Protein AF-A0A377WS20-F1 (afdb_monomer)

Organism: Klebsiella pneumoniae (NCBI:txid573)

Radius of gyration: 18.51 Å; Cα contacts (8 Å, |Δi|>4): 23; chains: 1; bounding box: 31×24×64 Å

Solvent-accessible surface area (backbone atoms only — not comparable to full-atom values): 3912 Å² total; per-residue (Å²): 139,78,87,72,75,76,82,53,64,60,58,57,59,65,72,44,51,77,67,55,36,41,53,54,18,51,75,70,74,50,45,45,63,55,46,45,57,68,73,59,32,72,83,71,72,72,53,68,71,56,53,52,49,53,54,51,51,60,58,59,73,76,105

pLDDT: mean 76.35, std 12.16, range [46.5, 91.0]

Secondary structure (DSSP, 8-state):
--------HHHHHHHS-HHHHHHHHHHTTS-HHHIIIIII-------HHHHHHHHHHHHHH--

Foldseek 3Di:
DDCPPPDPPLVVLVPDDPVVLQVVQVVVVHGSVCCVCPVNDPPPPPPPVVVVVVVVVVVVVVD

Nearest PDB structures (foldseek):
  8co2-assembly1_A  TM=5.979E-01  e=2.903E-01  Escherichia coli O157
  2ltu-assembly1_A  TM=4.077E-01  e=7.829E+00  Homo sapiens

Mean predicted aligned error: 12.15 Å

Structure (mmCIF, N/CA/C/O backbone):
data_AF-A0A377WS20-F1
#
_entry.id   AF-A0A377WS20-F1
#
loop_
_atom_site.group_PDB
_atom_site.id
_atom_site.type_symbol
_atom_site.label_atom_id
_atom_site.label_alt_id
_atom_site.label_comp_id
_atom_site.label_asym_id
_atom_site.label_entity_id
_atom_site.label_seq_id
_atom_site.pdbx_PDB_ins_code
_atom_site.Cartn_x
_atom_site.Cartn_y
_atom_site.Cartn_z
_atom_site.occupancy
_atom_site.B_iso_or_equiv
_atom_site.auth_seq_id
_atom_site.auth_comp_id
_atom_site.auth_asym_id
_atom_site.auth_atom_id
_atom_site.pdbx_PDB_model_num
ATOM 1 N N . MET A 1 1 ? 19.821 1.076 30.885 1.00 46.50 1 MET A N 1
ATOM 2 C CA . MET A 1 1 ? 19.154 0.149 29.953 1.00 46.50 1 MET A CA 1
ATOM 3 C C . MET A 1 1 ? 17.754 0.677 29.753 1.00 46.50 1 MET A C 1
ATOM 5 O O . MET A 1 1 ? 16.962 0.596 30.678 1.00 46.50 1 MET A O 1
ATOM 9 N N . SER A 1 2 ? 17.499 1.306 28.612 1.00 48.84 2 SER A N 1
ATOM 10 C CA . SER A 1 2 ? 16.159 1.762 28.259 1.00 48.84 2 SER A CA 1
ATOM 11 C C . SER A 1 2 ? 15.849 1.119 26.922 1.00 48.84 2 SER A C 1
ATOM 13 O O . SER A 1 2 ? 16.291 1.605 25.882 1.00 48.84 2 SER A O 1
ATOM 15 N N . ASP A 1 3 ? 15.184 -0.032 26.976 1.00 59.41 3 ASP A N 1
ATOM 16 C CA . ASP A 1 3 ? 14.548 -0.680 25.836 1.00 59.41 3 ASP A CA 1
ATOM 17 C C . ASP A 1 3 ? 13.489 0.272 25.273 1.00 59.41 3 ASP A C 1
ATOM 19 O O . ASP A 1 3 ? 12.302 0.191 25.582 1.00 59.41 3 ASP A O 1
ATOM 23 N N . VAL A 1 4 ? 13.929 1.231 24.456 1.00 61.88 4 VAL A N 1
ATOM 24 C CA . VAL A 1 4 ? 13.039 1.956 23.557 1.00 61.88 4 VAL A CA 1
ATOM 25 C C . VAL A 1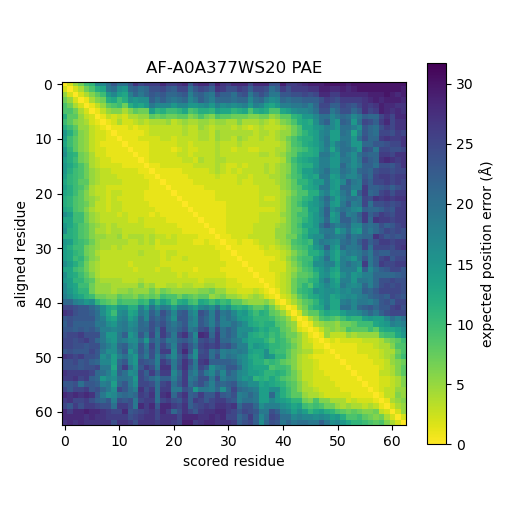 4 ? 12.580 0.911 22.553 1.00 61.88 4 VAL A C 1
ATOM 27 O O . VAL A 1 4 ? 13.284 0.627 21.580 1.00 61.88 4 VAL A O 1
ATOM 30 N N . GLN A 1 5 ? 11.445 0.270 22.837 1.00 62.84 5 GLN A N 1
ATOM 31 C CA . GLN A 1 5 ? 10.793 -0.622 21.891 1.00 62.84 5 GLN A CA 1
ATOM 32 C C . GLN A 1 5 ? 10.649 0.149 20.580 1.00 62.84 5 GLN A C 1
ATOM 34 O O . GLN A 1 5 ? 9.916 1.133 20.491 1.00 62.84 5 GLN A O 1
ATOM 39 N N . LYS A 1 6 ? 11.429 -0.251 19.573 1.00 68.25 6 LYS A N 1
ATOM 40 C CA . LYS A 1 6 ? 11.368 0.360 18.251 1.00 68.25 6 LYS A CA 1
ATOM 41 C C . LYS A 1 6 ? 9.974 0.091 17.710 1.00 68.25 6 LYS A C 1
ATOM 43 O O . LYS A 1 6 ? 9.628 -1.061 17.458 1.00 68.25 6 LYS A O 1
ATOM 48 N N . PHE A 1 7 ? 9.184 1.147 17.566 1.00 74.06 7 PHE A N 1
ATOM 49 C CA . PHE A 1 7 ? 7.872 1.063 16.949 1.00 74.06 7 PHE A CA 1
ATOM 50 C C . PHE A 1 7 ? 8.029 0.564 15.507 1.00 74.06 7 PHE A C 1
ATOM 52 O O . PHE A 1 7 ? 8.613 1.244 14.661 1.00 74.06 7 PHE A O 1
ATOM 59 N N . ASP A 1 8 ? 7.544 -0.648 15.239 1.00 79.38 8 ASP A N 1
ATOM 60 C CA . ASP A 1 8 ? 7.535 -1.230 13.901 1.00 79.38 8 ASP A CA 1
ATOM 61 C C . ASP A 1 8 ? 6.186 -0.942 13.244 1.00 79.38 8 ASP A C 1
ATOM 63 O O . ASP A 1 8 ? 5.260 -1.755 13.272 1.00 79.38 8 ASP A O 1
ATOM 67 N N . PHE A 1 9 ? 6.094 0.245 12.640 1.00 78.62 9 PHE A N 1
ATOM 68 C CA . PHE A 1 9 ? 4.909 0.699 11.913 1.00 78.62 9 PHE A CA 1
ATOM 69 C C . PHE A 1 9 ? 4.421 -0.337 10.897 1.00 78.62 9 PHE A C 1
ATOM 71 O O . PHE A 1 9 ? 3.221 -0.536 10.732 1.00 78.62 9 P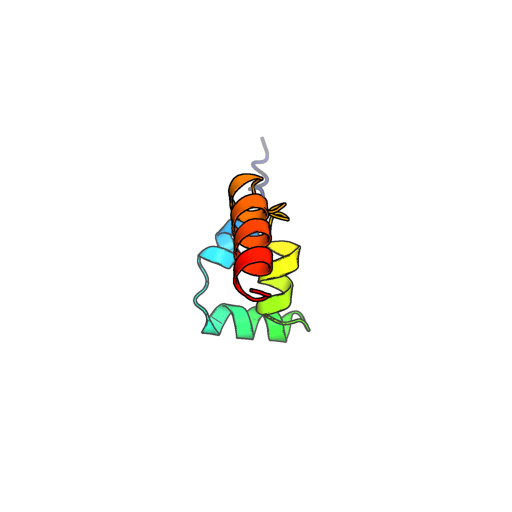HE A O 1
ATOM 78 N N . LYS A 1 10 ? 5.346 -1.029 10.224 1.00 81.19 10 LYS A N 1
ATOM 79 C CA . LYS A 1 10 ? 4.993 -2.007 9.201 1.00 81.19 10 LYS A CA 1
ATOM 80 C C . LYS A 1 10 ? 4.315 -3.224 9.819 1.00 81.19 10 LYS A C 1
ATOM 82 O O . LYS A 1 10 ? 3.357 -3.724 9.238 1.00 81.19 10 LYS A O 1
ATOM 87 N N . ARG A 1 11 ? 4.807 -3.706 10.962 1.00 8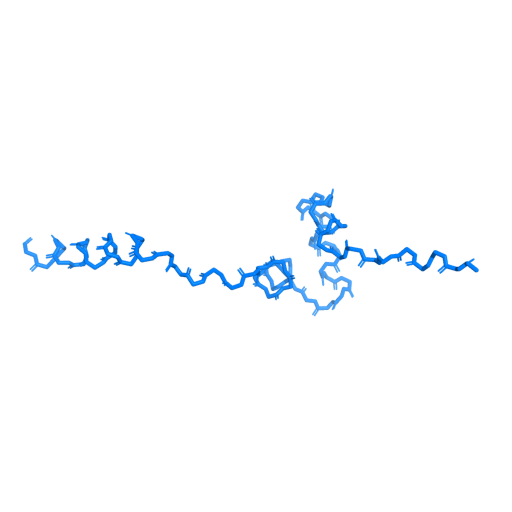0.81 11 ARG A N 1
ATOM 88 C CA . ARG A 1 11 ? 4.169 -4.805 11.692 1.00 80.81 11 ARG A CA 1
ATOM 89 C C . ARG A 1 11 ? 2.776 -4.404 12.167 1.00 80.81 11 ARG A C 1
ATOM 91 O O . ARG A 1 11 ? 1.825 -5.097 11.834 1.00 80.81 11 ARG A O 1
ATOM 98 N N . CYS A 1 12 ? 2.652 -3.249 12.823 1.00 83.75 12 CYS A N 1
ATOM 99 C CA . CYS A 1 12 ? 1.357 -2.731 13.264 1.00 83.75 12 CYS A CA 1
ATOM 100 C C . CYS A 1 12 ? 0.375 -2.599 12.092 1.00 83.75 12 CYS A C 1
ATOM 102 O O . CYS A 1 12 ? -0.741 -3.087 12.181 1.00 83.75 12 CYS A O 1
ATOM 104 N N . TRP A 1 13 ? 0.805 -2.036 10.960 1.00 84.62 13 TRP A N 1
ATOM 105 C 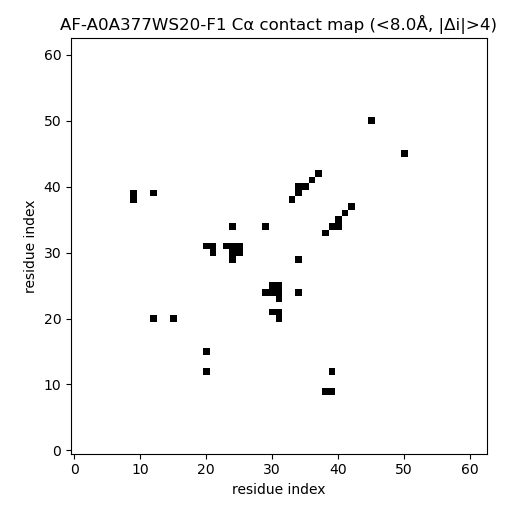CA . TRP A 1 13 ? -0.029 -1.896 9.764 1.00 84.62 13 TRP A CA 1
ATOM 106 C C . TRP A 1 13 ? -0.461 -3.239 9.158 1.00 84.62 13 TRP A C 1
ATOM 108 O O . TRP A 1 13 ? -1.587 -3.375 8.677 1.00 84.62 13 TRP A O 1
ATOM 118 N N . LEU A 1 14 ? 0.429 -4.237 9.147 1.00 83.00 14 LEU A N 1
ATOM 119 C CA . LEU A 1 14 ? 0.124 -5.565 8.612 1.00 83.00 14 LEU A CA 1
ATOM 120 C C . LEU A 1 14 ? -0.820 -6.367 9.513 1.00 83.00 14 LEU A C 1
ATOM 122 O O . LEU A 1 14 ? -1.593 -7.158 8.974 1.00 83.00 14 LEU A O 1
ATOM 126 N N . ASP A 1 15 ? -0.793 -6.123 10.823 1.00 88.44 15 ASP A N 1
ATOM 127 C CA . ASP A 1 15 ? -1.676 -6.773 11.796 1.00 88.44 15 ASP A CA 1
ATOM 128 C C . ASP A 1 15 ? -3.113 -6.208 11.761 1.00 88.44 15 ASP A C 1
ATOM 130 O O . ASP A 1 15 ? -4.044 -6.901 12.163 1.00 88.44 15 ASP A O 1
ATOM 134 N N . LEU A 1 16 ? -3.322 -4.999 11.218 1.00 87.25 16 LEU A N 1
ATOM 135 C CA . LEU A 1 16 ? -4.659 -4.425 11.006 1.00 87.25 16 LEU A CA 1
ATOM 136 C C . LEU A 1 16 ? -5.426 -5.138 9.881 1.00 87.25 16 LEU A C 1
ATOM 138 O O . LEU A 1 16 ? -4.870 -5.447 8.816 1.00 87.25 16 LEU A O 1
ATOM 142 N N . SER A 1 17 ? -6.733 -5.312 10.074 1.00 90.56 17 SER A N 1
ATOM 143 C CA . SER A 1 17 ? -7.673 -5.728 9.031 1.00 90.56 17 SER A CA 1
ATOM 144 C C . SER A 1 17 ? -7.874 -4.631 7.973 1.00 90.56 17 SER A C 1
ATOM 146 O O . SER A 1 17 ? -7.563 -3.462 8.208 1.00 90.56 17 SER A O 1
ATOM 148 N N . PRO A 1 18 ? -8.413 -4.957 6.782 1.00 86.38 18 PRO A N 1
ATOM 149 C CA . PRO A 1 18 ? -8.669 -3.951 5.750 1.00 86.38 18 PRO A CA 1
ATOM 150 C C . PRO A 1 18 ? -9.563 -2.792 6.215 1.00 86.38 18 PRO A C 1
ATOM 152 O O . PRO A 1 18 ? -9.316 -1.658 5.821 1.00 86.38 18 PRO A O 1
ATOM 155 N N . ALA A 1 19 ? -10.557 -3.063 7.068 1.00 89.12 19 ALA A N 1
ATOM 156 C CA . ALA A 1 19 ? -11.444 -2.033 7.610 1.00 89.12 19 ALA A CA 1
ATOM 157 C C . ALA A 1 19 ? -10.705 -1.108 8.589 1.00 89.12 19 ALA A C 1
ATOM 159 O O . ALA A 1 19 ? -10.765 0.109 8.444 1.00 89.12 19 ALA A O 1
ATOM 160 N N . GLU A 1 20 ? -9.929 -1.680 9.514 1.00 89.19 20 GLU A N 1
ATOM 161 C CA . GLU A 1 20 ? -9.129 -0.90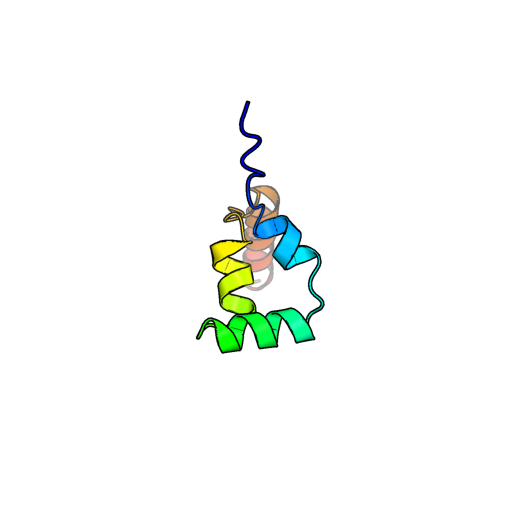8 10.475 1.00 89.19 20 GLU A CA 1
ATOM 162 C C . GLU A 1 20 ? -8.037 -0.083 9.781 1.00 89.19 20 GLU A C 1
ATOM 164 O O . GLU A 1 20 ? -7.696 1.005 10.232 1.00 89.19 20 GLU A O 1
ATOM 169 N N . ARG A 1 21 ? -7.498 -0.560 8.652 1.00 88.12 21 ARG A N 1
ATOM 170 C CA . ARG A 1 21 ? -6.554 0.216 7.833 1.00 88.12 21 ARG A CA 1
ATOM 171 C C . ARG A 1 21 ? -7.196 1.438 7.196 1.00 88.12 21 ARG A C 1
ATOM 173 O O . ARG A 1 21 ? -6.526 2.460 7.090 1.00 88.12 21 ARG A O 1
ATOM 180 N N . GLU A 1 22 ? -8.440 1.332 6.735 1.00 88.44 22 GLU A N 1
ATOM 181 C CA . GLU A 1 22 ? -9.160 2.481 6.175 1.00 88.44 22 GLU A CA 1
ATOM 182 C C . GLU A 1 22 ? -9.538 3.485 7.255 1.00 88.44 22 GLU A C 1
ATOM 184 O O . GLU A 1 22 ? -9.356 4.681 7.056 1.00 88.44 22 GLU A O 1
ATOM 189 N N . GLU A 1 23 ? -9.987 3.015 8.418 1.00 90.62 23 GLU A N 1
ATOM 190 C CA . GLU A 1 23 ? -10.264 3.885 9.562 1.00 90.62 23 GLU A CA 1
ATOM 191 C C . GLU A 1 23 ? -8.993 4.606 10.029 1.00 90.62 23 GLU A C 1
ATOM 193 O O . GLU A 1 23 ? -8.979 5.832 10.131 1.00 90.62 23 GLU A O 1
ATOM 198 N N . PHE A 1 24 ? -7.890 3.869 10.193 1.00 87.81 24 PHE A N 1
ATOM 199 C CA . PHE A 1 24 ? -6.586 4.437 10.530 1.00 87.81 24 PHE A CA 1
ATOM 200 C C . PHE A 1 24 ? -6.115 5.450 9.482 1.00 87.81 24 PHE A C 1
ATOM 202 O O . PHE A 1 24 ? -5.595 6.512 9.819 1.00 87.81 24 PHE A O 1
ATOM 209 N N . ALA A 1 25 ? -6.267 5.131 8.195 1.00 89.12 25 ALA A N 1
ATOM 210 C CA . ALA A 1 25 ? -5.877 6.037 7.125 1.00 89.12 25 ALA A CA 1
ATOM 211 C C . ALA A 1 25 ? -6.737 7.304 7.108 1.00 89.12 25 ALA A C 1
ATOM 213 O O . ALA A 1 25 ? -6.192 8.393 6.949 1.00 89.12 25 ALA A O 1
ATOM 214 N N . SER A 1 26 ? -8.048 7.163 7.309 1.00 89.06 26 SER A N 1
ATOM 215 C CA . SER A 1 26 ? -8.993 8.275 7.375 1.00 89.06 26 SER A CA 1
ATOM 216 C C . SER A 1 26 ? -8.681 9.208 8.544 1.00 89.06 26 SER A C 1
ATOM 218 O O . SER A 1 26 ? -8.664 10.421 8.352 1.00 89.06 26 SER A O 1
ATOM 220 N N . ASP A 1 27 ? -8.392 8.663 9.729 1.00 90.44 27 ASP A N 1
ATOM 221 C CA . ASP A 1 27 ? -7.984 9.444 10.907 1.00 90.44 27 ASP A CA 1
ATOM 222 C C . ASP A 1 27 ? -6.659 10.185 10.660 1.00 90.44 27 ASP A C 1
ATOM 224 O O . ASP A 1 27 ? -6.516 11.371 10.953 1.00 90.44 27 ASP A O 1
ATOM 228 N N . ALA A 1 28 ? -5.716 9.524 9.984 1.00 87.31 28 ALA A N 1
ATOM 229 C CA . ALA A 1 28 ? -4.460 10.128 9.551 1.00 87.31 28 ALA A CA 1
ATOM 230 C C . ALA A 1 28 ? -4.601 11.101 8.356 1.00 87.31 28 ALA A C 1
ATOM 232 O O . ALA A 1 28 ? -3.592 11.622 7.874 1.00 87.31 28 ALA A O 1
ATOM 233 N N . GLY A 1 29 ? -5.816 11.341 7.845 1.00 91.00 29 GLY A N 1
ATOM 234 C CA . GLY A 1 29 ? -6.068 12.238 6.711 1.00 91.00 29 GLY A CA 1
ATOM 235 C C . GLY A 1 29 ? -5.470 11.752 5.385 1.00 91.00 29 GLY A C 1
ATOM 236 O O . GLY A 1 29 ? -5.128 12.553 4.515 1.00 91.00 29 GLY A O 1
ATOM 237 N N . THR A 1 30 ? -5.296 10.442 5.232 1.00 90.25 30 THR A N 1
ATOM 238 C CA . THR A 1 30 ? -4.744 9.791 4.040 1.00 90.25 30 THR A CA 1
ATOM 239 C C . THR A 1 30 ? -5.628 8.615 3.605 1.00 90.25 30 THR A C 1
ATOM 241 O O . THR A 1 30 ? -6.778 8.502 4.014 1.00 90.25 30 THR A O 1
ATOM 244 N N . THR A 1 31 ? -5.130 7.748 2.723 1.00 89.75 31 THR A N 1
ATOM 245 C CA . THR A 1 31 ? -5.850 6.544 2.273 1.00 89.75 31 THR A CA 1
ATOM 246 C C . THR A 1 31 ? -5.049 5.284 2.563 1.00 89.75 31 THR A C 1
ATOM 248 O O . THR A 1 31 ? -3.811 5.308 2.550 1.00 89.75 31 THR A O 1
ATOM 251 N N . SER A 1 32 ? -5.742 4.161 2.786 1.00 85.06 32 SER A N 1
ATOM 252 C CA . SER A 1 32 ? -5.085 2.869 3.016 1.00 85.06 32 SER A CA 1
ATOM 253 C C . SER A 1 32 ? -4.140 2.509 1.862 1.00 85.06 32 SER A C 1
ATOM 255 O O . SER A 1 32 ? -3.030 2.020 2.080 1.00 85.06 32 SER A O 1
ATOM 257 N N . HIS A 1 33 ? -4.540 2.853 0.633 1.00 84.06 33 HIS A N 1
ATOM 258 C CA . HIS A 1 33 ? -3.748 2.694 -0.578 1.00 84.06 33 HIS A CA 1
ATOM 259 C C . HIS A 1 33 ? -2.448 3.505 -0.533 1.00 84.06 33 HIS A C 1
ATOM 261 O O . HIS A 1 33 ? -1.381 2.969 -0.836 1.00 84.06 33 HIS A O 1
ATOM 267 N N . TYR A 1 34 ? -2.508 4.772 -0.115 1.00 83.94 34 TYR A N 1
ATOM 268 C CA . TYR A 1 34 ? -1.330 5.635 -0.010 1.00 83.94 34 TYR A CA 1
ATOM 269 C C . TYR A 1 34 ? -0.318 5.084 1.003 1.00 83.94 34 TYR A C 1
ATOM 271 O O . TYR A 1 34 ? 0.865 4.942 0.686 1.00 83.94 34 TYR A O 1
ATOM 279 N N . ILE A 1 35 ? -0.787 4.678 2.188 1.00 84.44 35 ILE A N 1
ATOM 280 C CA . ILE A 1 35 ? 0.049 4.036 3.213 1.00 84.44 35 ILE A CA 1
ATOM 281 C C . ILE A 1 35 ? 0.632 2.720 2.677 1.00 84.44 35 ILE A C 1
ATOM 283 O O . ILE A 1 35 ? 1.829 2.448 2.823 1.00 84.44 35 ILE A O 1
ATOM 287 N N . GLN A 1 36 ? -0.179 1.908 1.996 1.00 82.94 36 GLN A N 1
ATOM 288 C CA . GLN A 1 36 ? 0.268 0.639 1.441 1.00 82.94 36 GLN A CA 1
ATOM 289 C C . GLN A 1 36 ? 1.366 0.827 0.386 1.00 82.94 36 GLN A C 1
ATOM 291 O O . GLN A 1 36 ? 2.372 0.122 0.434 1.00 82.94 36 GLN A O 1
ATOM 296 N N . VAL A 1 37 ? 1.209 1.776 -0.535 1.00 81.31 37 VAL A N 1
ATOM 297 C CA . VAL A 1 37 ? 2.154 2.019 -1.634 1.00 81.31 37 VAL A CA 1
ATOM 298 C C . VAL A 1 37 ? 3.431 2.703 -1.152 1.00 81.31 37 VAL A C 1
ATOM 300 O O . VAL A 1 37 ? 4.518 2.298 -1.560 1.00 81.31 37 VAL A O 1
ATOM 303 N N . HIS A 1 38 ? 3.320 3.710 -0.284 1.00 77.69 38 HIS A N 1
ATOM 304 C CA . HIS A 1 38 ? 4.443 4.590 0.048 1.00 77.69 38 HIS A CA 1
ATOM 305 C C . HIS A 1 38 ? 5.123 4.266 1.377 1.00 77.69 38 HIS A C 1
ATOM 307 O O . HIS A 1 38 ? 6.331 4.455 1.498 1.00 77.69 38 HIS A O 1
ATOM 313 N N . LEU A 1 39 ? 4.378 3.771 2.368 1.00 71.56 39 LEU A N 1
ATOM 314 C CA . LEU A 1 39 ? 4.905 3.542 3.718 1.00 71.56 39 LEU A CA 1
ATOM 315 C C . LEU A 1 39 ? 5.182 2.060 3.992 1.00 71.56 39 LEU A C 1
ATOM 317 O O . LEU A 1 39 ? 6.134 1.728 4.697 1.00 71.56 39 LEU A O 1
ATOM 321 N N . THR A 1 40 ? 4.407 1.148 3.394 1.00 71.12 40 THR A N 1
ATOM 322 C CA . THR A 1 40 ? 4.668 -0.305 3.496 1.00 71.12 40 THR A CA 1
ATOM 323 C C . THR A 1 40 ? 5.2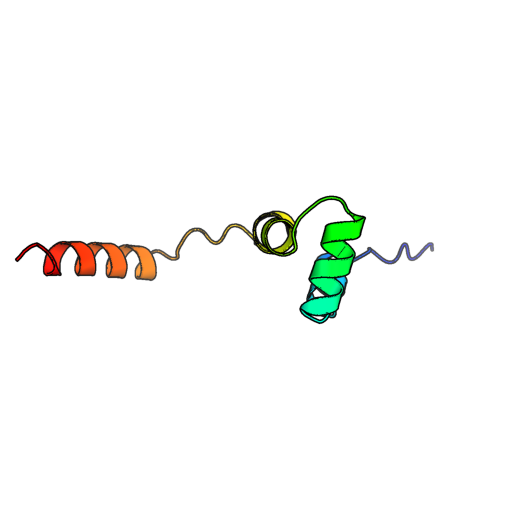63 -0.910 2.232 1.00 71.12 40 THR A C 1
ATOM 325 O O . THR A 1 40 ? 5.952 -1.941 2.281 1.00 71.12 40 THR A O 1
ATOM 328 N N . GLY A 1 41 ? 5.047 -0.244 1.102 1.00 64.12 41 GLY A N 1
ATOM 329 C CA . GLY A 1 41 ? 5.645 -0.566 -0.171 1.00 64.12 41 GLY A CA 1
ATOM 330 C C . GLY A 1 41 ? 7.109 -0.170 -0.139 1.00 64.12 41 GLY A C 1
ATOM 331 O O . GLY A 1 41 ? 7.482 0.934 -0.509 1.00 64.12 41 GLY A O 1
ATOM 332 N N . ARG A 1 42 ? 7.985 -1.109 0.237 1.00 59.56 42 ARG A N 1
ATOM 333 C CA . ARG A 1 42 ? 9.342 -1.083 -0.322 1.00 59.56 42 ARG A CA 1
ATOM 334 C C . ARG A 1 42 ? 9.153 -1.038 -1.830 1.00 59.56 42 ARG A C 1
ATOM 336 O O . ARG A 1 42 ? 8.622 -2.007 -2.373 1.00 59.56 42 ARG A O 1
ATOM 343 N N . THR A 1 43 ? 9.564 0.050 -2.470 1.00 56.09 43 THR A N 1
ATOM 344 C CA . THR A 1 43 ? 9.622 0.228 -3.921 1.00 56.09 43 THR A CA 1
ATOM 345 C C . THR A 1 43 ? 10.227 -1.032 -4.534 1.00 56.09 43 THR A C 1
ATOM 347 O O . THR A 1 43 ? 11.443 -1.224 -4.563 1.00 56.09 43 THR A O 1
ATOM 350 N N . ARG A 1 44 ? 9.381 -1.975 -4.964 1.00 56.97 44 ARG A N 1
ATOM 351 C CA . ARG A 1 44 ? 9.845 -3.133 -5.714 1.00 56.97 44 ARG A CA 1
ATOM 352 C C . ARG A 1 44 ? 10.065 -2.604 -7.111 1.00 56.97 44 ARG A C 1
ATOM 354 O O . ARG A 1 44 ? 9.134 -2.572 -7.907 1.00 56.97 44 ARG A O 1
ATOM 361 N N . ILE A 1 45 ? 11.306 -2.218 -7.399 1.00 63.38 45 ILE A N 1
ATOM 362 C CA . ILE A 1 45 ? 11.803 -2.263 -8.771 1.00 63.38 45 ILE A CA 1
ATOM 363 C C . ILE A 1 45 ? 11.350 -3.625 -9.318 1.00 63.38 45 ILE A C 1
ATOM 365 O O . ILE A 1 45 ? 11.674 -4.654 -8.703 1.00 63.38 45 ILE A O 1
ATOM 369 N N . PRO A 1 46 ? 10.536 -3.658 -10.387 1.00 64.38 46 PRO A N 1
ATOM 370 C CA . PRO A 1 46 ? 10.127 -4.907 -10.999 1.00 64.38 46 PRO A CA 1
ATOM 371 C C . PRO A 1 46 ? 11.371 -5.758 -11.241 1.00 64.38 46 PRO A C 1
ATOM 373 O O . PRO A 1 46 ? 12.332 -5.303 -11.864 1.00 64.38 46 PRO A O 1
ATOM 376 N N . ARG A 1 47 ? 11.403 -6.982 -10.696 1.00 69.44 47 ARG A N 1
ATOM 377 C CA . ARG A 1 47 ? 12.547 -7.875 -10.923 1.00 69.44 47 ARG A CA 1
ATOM 378 C C . ARG A 1 47 ? 12.711 -8.041 -12.435 1.00 69.44 47 ARG A C 1
ATOM 380 O O . ARG A 1 47 ? 11.710 -8.211 -13.128 1.00 69.44 47 ARG A O 1
ATOM 387 N N . LYS A 1 48 ? 13.952 -8.046 -12.928 1.00 70.12 48 LYS A N 1
ATOM 388 C CA . LYS A 1 48 ? 14.296 -8.195 -14.356 1.00 70.12 48 LYS A CA 1
ATOM 389 C C . LYS A 1 48 ? 13.439 -9.236 -15.117 1.00 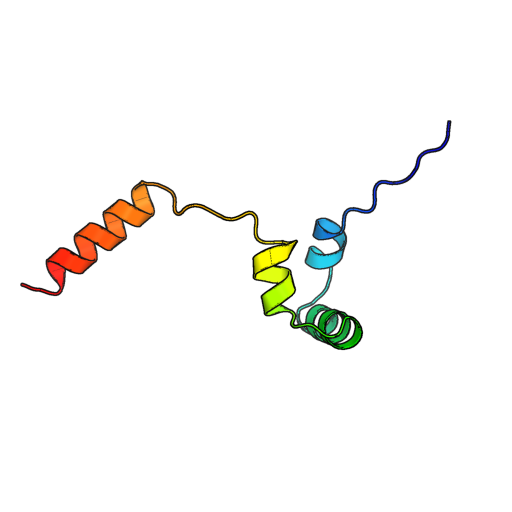70.12 48 LYS A C 1
ATOM 391 O O . LYS A 1 48 ? 12.962 -8.896 -16.195 1.00 70.12 48 LYS A O 1
ATOM 396 N N . PRO A 1 49 ? 13.102 -10.418 -14.554 1.00 75.69 49 PRO A N 1
ATOM 397 C CA . PRO A 1 49 ? 12.232 -11.384 -15.232 1.00 75.69 49 PRO A CA 1
ATOM 398 C C . PRO A 1 49 ? 10.799 -10.893 -15.497 1.00 75.69 49 PRO A C 1
ATOM 400 O O . PRO A 1 49 ? 10.183 -11.301 -16.477 1.00 75.69 49 PRO A O 1
ATOM 403 N N . LEU A 1 50 ? 10.243 -10.033 -14.635 1.00 75.25 50 LEU A N 1
ATOM 404 C CA . LEU A 1 50 ? 8.915 -9.445 -14.833 1.00 75.25 50 LEU A CA 1
ATOM 405 C C . LEU A 1 50 ? 8.948 -8.411 -15.966 1.00 75.25 50 LEU A C 1
ATOM 407 O O . LEU A 1 50 ? 8.070 -8.431 -16.821 1.00 75.25 50 LEU A O 1
ATOM 411 N N . LEU A 1 51 ? 9.993 -7.578 -16.021 1.00 78.94 51 LEU A N 1
ATOM 412 C CA . LEU A 1 51 ? 10.204 -6.624 -17.118 1.00 78.94 51 LEU A CA 1
ATOM 413 C C . LEU A 1 51 ? 10.384 -7.337 -18.461 1.00 78.94 51 LEU A C 1
ATOM 415 O O . LEU A 1 51 ? 9.785 -6.938 -19.453 1.00 78.94 51 LEU A O 1
ATOM 419 N N . GLU A 1 52 ? 11.148 -8.429 -18.488 1.00 83.06 52 GLU A N 1
ATOM 420 C CA . GLU A 1 52 ? 11.338 -9.234 -19.699 1.00 83.06 52 GLU A CA 1
ATOM 421 C C . GLU A 1 52 ? 10.034 -9.888 -20.178 1.00 83.06 52 GLU A C 1
ATOM 423 O O . GLU A 1 52 ? 9.778 -9.943 -21.381 1.00 83.06 52 GLU A O 1
ATOM 428 N N . ARG A 1 53 ? 9.182 -10.356 -19.255 1.00 78.75 53 ARG A N 1
ATOM 429 C CA . ARG A 1 53 ? 7.860 -10.910 -19.590 1.00 78.75 53 ARG A CA 1
ATOM 430 C C . ARG A 1 53 ? 6.918 -9.847 -20.144 1.00 78.75 53 ARG A C 1
ATOM 432 O O . ARG A 1 53 ? 6.274 -10.103 -21.155 1.00 78.75 53 ARG A O 1
ATOM 439 N N . LEU A 1 54 ? 6.882 -8.664 -19.530 1.00 79.56 54 LEU A N 1
ATOM 440 C CA . LEU A 1 54 ? 6.094 -7.531 -20.024 1.00 79.56 54 LEU A CA 1
ATOM 441 C C . LEU A 1 54 ? 6.563 -7.104 -21.421 1.00 79.56 54 LEU A C 1
ATOM 443 O O . LEU A 1 54 ? 5.749 -6.946 -22.322 1.00 79.56 54 LEU A O 1
ATOM 447 N N . PHE A 1 55 ? 7.877 -7.021 -21.640 1.00 82.00 55 PHE A N 1
ATOM 448 C CA . PHE A 1 55 ? 8.451 -6.685 -22.943 1.00 82.00 55 PHE A CA 1
ATOM 449 C C . PHE A 1 55 ? 8.107 -7.712 -24.031 1.00 82.00 55 PHE A C 1
ATOM 451 O O . PHE A 1 55 ? 7.762 -7.335 -25.150 1.00 82.00 55 PHE A O 1
ATOM 458 N N . LYS A 1 56 ? 8.170 -9.014 -23.716 1.00 81.19 56 LYS A N 1
ATOM 459 C CA . LYS A 1 56 ? 7.755 -10.077 -24.645 1.00 81.19 56 LYS A CA 1
ATOM 460 C C . LYS A 1 56 ? 6.258 -10.017 -24.955 1.00 81.19 56 LYS A C 1
ATOM 462 O O . LYS A 1 56 ? 5.898 -10.147 -26.118 1.00 81.19 56 LYS A O 1
ATOM 467 N N . ALA A 1 57 ? 5.417 -9.778 -23.949 1.00 77.25 57 ALA A N 1
ATOM 468 C CA . ALA A 1 57 ? 3.970 -9.667 -24.126 1.00 77.25 57 ALA A CA 1
ATOM 469 C C . ALA A 1 57 ? 3.579 -8.467 -25.009 1.00 77.25 57 ALA A C 1
ATOM 471 O O . ALA A 1 57 ? 2.727 -8.598 -25.882 1.00 77.25 57 ALA A O 1
ATOM 472 N N . CYS A 1 58 ? 4.248 -7.319 -24.861 1.00 72.31 58 CYS A N 1
ATOM 473 C CA . CYS A 1 58 ? 4.016 -6.170 -25.742 1.00 72.31 58 CYS A CA 1
ATOM 474 C C . CYS A 1 58 ? 4.390 -6.465 -27.203 1.00 72.31 58 CYS A C 1
ATOM 476 O O . CYS A 1 58 ? 3.741 -5.961 -28.111 1.00 72.31 58 CYS A O 1
ATOM 478 N N . LYS A 1 59 ? 5.409 -7.300 -27.447 1.00 67.75 59 LYS A N 1
ATOM 479 C CA . LYS A 1 59 ? 5.782 -7.720 -28.808 1.00 67.75 59 LYS A CA 1
ATOM 480 C C . LYS A 1 59 ? 4.795 -8.703 -29.435 1.00 67.75 59 LYS A C 1
ATOM 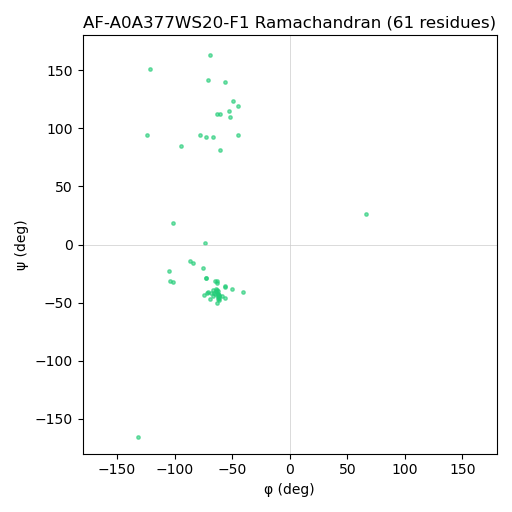482 O O . LYS A 1 59 ? 4.690 -8.722 -30.653 1.00 67.75 59 LYS A O 1
ATOM 487 N N . SER A 1 60 ? 4.099 -9.509 -28.634 1.00 63.34 60 SER A N 1
ATOM 488 C CA . SER A 1 60 ? 3.122 -10.483 -29.138 1.00 63.34 60 SER A CA 1
ATOM 489 C C . SER A 1 60 ? 1.737 -9.896 -29.403 1.00 63.34 60 SER A C 1
ATOM 491 O O . SER A 1 60 ? 0.940 -10.543 -30.061 1.00 63.34 60 SER A O 1
ATOM 493 N N . VAL A 1 61 ? 1.426 -8.710 -28.872 1.00 61.44 61 VAL A N 1
ATOM 494 C CA . VA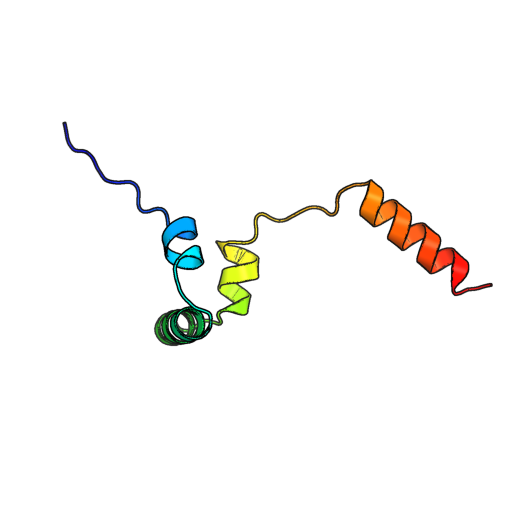L A 1 61 ? 0.129 -8.036 -29.090 1.00 61.44 61 VAL A CA 1
ATOM 495 C C . VAL A 1 61 ? 0.130 -7.177 -30.367 1.00 61.44 61 VAL A C 1
ATOM 497 O O . VAL A 1 61 ? -0.931 -6.807 -30.857 1.00 61.44 61 VAL A O 1
ATOM 500 N N . SER A 1 62 ? 1.304 -6.896 -30.940 1.00 54.34 62 SER A N 1
ATOM 501 C CA . SER A 1 62 ? 1.459 -6.100 -32.168 1.00 54.34 62 SER A CA 1
ATOM 502 C C . SER A 1 62 ? 1.709 -6.939 -33.431 1.00 54.34 62 SER A C 1
ATOM 504 O O . SER A 1 62 ? 2.236 -6.401 -34.406 1.00 54.34 62 SER A O 1
ATOM 506 N N . GLY A 1 63 ? 1.394 -8.239 -33.413 1.00 47.09 63 GLY A N 1
ATOM 507 C CA . GLY A 1 63 ? 1.608 -9.170 -34.527 1.00 47.09 63 GLY A CA 1
ATOM 508 C C . GLY A 1 63 ? 0.422 -10.092 -34.742 1.00 47.09 63 GLY A C 1
ATOM 509 O O . GLY A 1 63 ? -0.130 -10.560 -33.724 1.00 47.09 63 GLY A O 1
#

Sequence (63 aa):
MSDVQKFDFKRCWLDLSPAEREEFASDAGTTSHYIQVHLTGRTRIPRKPLLERLFKACKSVSG